Protein AF-A0A9X2KXU0-F1 (afdb_monomer)

Organism: NCBI:txid2920386

Structure (mmCIF, N/CA/C/O backbone):
data_AF-A0A9X2KXU0-F1
#
_entry.id   AF-A0A9X2KXU0-F1
#
loop_
_atom_site.group_PDB
_atom_site.id
_atom_site.type_symbol
_atom_site.label_atom_id
_atom_site.label_alt_id
_atom_site.label_comp_id
_atom_site.label_asym_id
_atom_site.label_entity_id
_atom_site.label_seq_id
_atom_site.pdbx_PDB_ins_code
_atom_site.Cartn_x
_atom_site.Cartn_y
_atom_site.Cartn_z
_atom_site.occupancy
_atom_site.B_iso_or_equiv
_atom_site.auth_seq_id
_atom_site.auth_comp_id
_atom_site.auth_asym_id
_atom_site.auth_atom_id
_atom_site.pdbx_PDB_model_num
ATOM 1 N N . MET A 1 1 ? 4.915 -1.148 -22.420 1.00 83.56 1 MET A N 1
ATOM 2 C CA . MET A 1 1 ? 5.857 -1.300 -21.283 1.00 83.56 1 MET A CA 1
ATOM 3 C C . MET A 1 1 ? 5.654 -2.607 -20.521 1.00 83.56 1 MET A C 1
ATOM 5 O O . MET A 1 1 ? 6.622 -3.339 -20.368 1.00 83.56 1 MET A O 1
ATOM 9 N N . ALA A 1 2 ? 4.432 -2.937 -20.082 1.00 89.75 2 ALA A N 1
ATOM 10 C CA . ALA A 1 2 ? 4.163 -4.164 -19.322 1.00 89.75 2 ALA A CA 1
ATOM 11 C C . ALA A 1 2 ? 4.671 -5.452 -19.998 1.00 89.75 2 ALA A C 1
ATOM 13 O O . ALA A 1 2 ? 5.264 -6.289 -19.330 1.00 89.75 2 ALA A O 1
ATOM 14 N N . GLU A 1 3 ? 4.508 -5.583 -21.317 1.00 90.56 3 GLU A N 1
ATOM 15 C CA . GLU A 1 3 ? 4.997 -6.740 -22.088 1.00 90.56 3 GLU A CA 1
ATOM 16 C 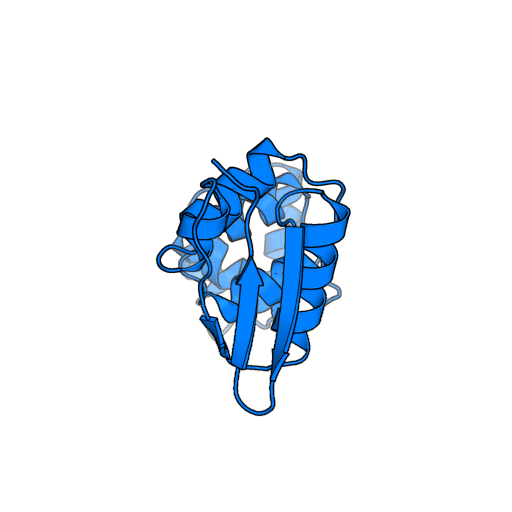C . GLU A 1 3 ? 6.524 -6.895 -22.020 1.00 90.56 3 GLU A C 1
ATOM 18 O O . GLU A 1 3 ? 7.034 -7.996 -21.829 1.00 90.56 3 GLU A O 1
ATOM 23 N N . ILE A 1 4 ? 7.259 -5.782 -22.091 1.00 89.62 4 ILE A N 1
ATOM 24 C CA . ILE A 1 4 ? 8.725 -5.764 -21.995 1.00 89.62 4 ILE A CA 1
ATOM 25 C C . ILE A 1 4 ? 9.161 -6.149 -20.575 1.00 89.62 4 ILE A C 1
ATOM 27 O O . ILE A 1 4 ? 10.040 -6.988 -20.396 1.00 89.62 4 ILE A O 1
ATOM 31 N N . LEU A 1 5 ? 8.516 -5.586 -19.549 1.00 90.88 5 LEU A N 1
ATOM 32 C CA . LEU A 1 5 ? 8.832 -5.887 -18.147 1.00 90.88 5 LEU A CA 1
ATOM 33 C C . LEU A 1 5 ? 8.450 -7.322 -17.749 1.00 90.88 5 LEU A C 1
ATOM 35 O O . LEU A 1 5 ? 9.113 -7.934 -16.910 1.00 90.88 5 LEU A O 1
ATOM 39 N N . GLY A 1 6 ? 7.416 -7.882 -18.378 1.00 88.06 6 GLY A N 1
ATOM 40 C CA . GLY A 1 6 ? 7.001 -9.273 -18.211 1.00 88.06 6 GLY A CA 1
ATOM 41 C C . GLY A 1 6 ? 7.894 -10.288 -18.932 1.00 88.06 6 GLY A C 1
ATOM 42 O O . GLY A 1 6 ? 7.799 -11.477 -18.644 1.00 88.06 6 GLY A O 1
ATOM 43 N N . ASN A 1 7 ? 8.778 -9.850 -19.835 1.00 90.88 7 ASN A N 1
ATOM 44 C CA . ASN A 1 7 ? 9.611 -10.747 -20.631 1.00 90.88 7 ASN A CA 1
ATOM 45 C C . ASN A 1 7 ? 10.678 -11.443 -19.763 1.00 90.88 7 ASN A C 1
ATOM 47 O O . ASN A 1 7 ? 11.487 -10.782 -19.108 1.00 90.8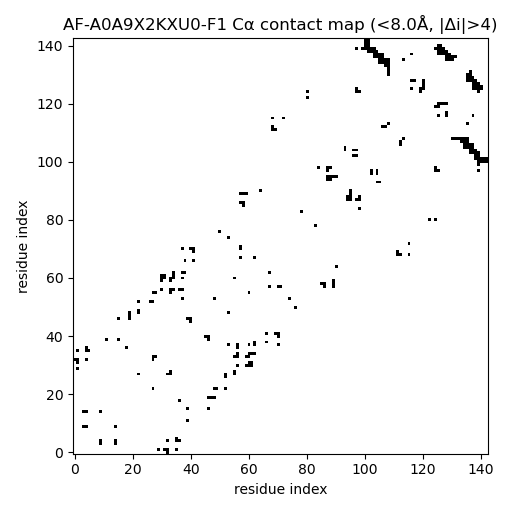8 7 ASN A O 1
ATOM 51 N N . SER A 1 8 ? 10.696 -12.777 -19.758 1.00 88.75 8 SER A N 1
ATOM 52 C CA . SER A 1 8 ? 11.641 -13.587 -18.975 1.00 88.75 8 SER A CA 1
ATOM 53 C C . SER A 1 8 ? 13.059 -13.618 -19.549 1.00 88.75 8 SER A C 1
ATOM 55 O O . SER A 1 8 ? 13.990 -13.960 -18.830 1.00 88.75 8 SER A O 1
ATOM 57 N N . MET A 1 9 ? 13.238 -13.249 -20.820 1.00 92.69 9 MET A N 1
ATOM 58 C CA . MET A 1 9 ? 14.551 -13.175 -21.476 1.00 92.69 9 MET A CA 1
ATOM 59 C C . MET A 1 9 ? 15.336 -11.922 -21.070 1.00 92.69 9 MET A C 1
ATOM 61 O O . MET A 1 9 ? 16.543 -11.844 -21.288 1.00 92.69 9 MET A O 1
ATOM 65 N N . LEU A 1 10 ? 14.666 -10.928 -20.477 1.00 91.19 10 LEU A N 1
ATOM 66 C CA . LEU A 1 10 ? 15.310 -9.732 -19.948 1.00 91.19 10 LEU A CA 1
ATOM 67 C C . LEU A 1 10 ? 15.628 -9.911 -18.465 1.00 91.19 10 LEU A C 1
ATOM 69 O O . LEU A 1 10 ? 14.747 -10.215 -17.658 1.00 91.19 10 LEU A O 1
ATOM 73 N N . THR A 1 11 ? 16.884 -9.657 -18.103 1.00 93.00 11 THR A N 1
ATOM 74 C CA . THR A 1 11 ? 17.321 -9.618 -16.705 1.00 93.00 11 THR A CA 1
ATOM 75 C C . THR A 1 11 ? 16.683 -8.441 -15.969 1.00 93.00 11 THR A C 1
ATOM 77 O O . THR A 1 11 ? 16.326 -7.424 -16.572 1.00 93.00 11 THR A O 1
ATOM 80 N N . ASP A 1 12 ? 16.589 -8.547 -14.643 1.00 92.31 12 ASP A N 1
ATOM 81 C CA . ASP A 1 12 ? 16.062 -7.463 -13.808 1.00 92.31 12 ASP A CA 1
ATOM 82 C C . ASP A 1 12 ? 16.871 -6.168 -13.987 1.00 92.31 12 ASP A C 1
ATOM 84 O O . ASP A 1 12 ? 16.283 -5.099 -14.103 1.00 92.31 12 ASP A O 1
ATOM 88 N N . SER A 1 13 ? 18.199 -6.258 -14.135 1.00 92.75 13 SER A N 1
ATOM 89 C CA . SER A 1 13 ? 19.056 -5.090 -14.393 1.00 92.75 13 SER A CA 1
ATOM 90 C C . SER A 1 13 ? 18.702 -4.370 -15.703 1.00 92.75 13 SER A C 1
ATOM 92 O O . SER A 1 13 ? 18.651 -3.140 -15.738 1.00 92.75 13 SER A O 1
ATOM 94 N N . HIS A 1 14 ? 18.401 -5.106 -16.782 1.00 93.12 14 HIS A N 1
ATOM 95 C CA . HIS A 1 14 ? 17.947 -4.493 -18.036 1.00 93.12 14 HIS A CA 1
ATOM 96 C C . HIS A 1 14 ? 16.588 -3.811 -17.879 1.00 93.12 14 HIS A C 1
ATOM 98 O O . HIS A 1 14 ? 16.379 -2.717 -18.403 1.00 93.12 14 HIS A O 1
ATOM 104 N N . LYS A 1 15 ? 15.674 -4.439 -17.136 1.00 94.44 15 LYS A N 1
ATOM 105 C CA . LYS A 1 15 ? 14.349 -3.880 -16.862 1.00 94.44 15 LYS A CA 1
ATOM 106 C C . LYS A 1 15 ? 14.437 -2.611 -16.018 1.00 94.44 15 LYS A C 1
ATOM 108 O O . LYS A 1 15 ? 13.768 -1.646 -16.359 1.00 94.44 15 LYS A O 1
ATOM 113 N N . ILE A 1 16 ? 15.296 -2.579 -14.995 1.00 94.25 16 ILE A N 1
ATOM 114 C CA . ILE A 1 16 ? 15.546 -1.391 -14.160 1.00 94.25 16 ILE A CA 1
ATOM 115 C C . ILE A 1 16 ? 15.992 -0.218 -15.032 1.00 94.25 16 ILE A C 1
ATOM 117 O O . ILE A 1 16 ? 15.331 0.814 -15.040 1.00 94.25 16 ILE A O 1
ATOM 121 N N . LYS A 1 17 ? 17.029 -0.407 -15.860 1.00 92.56 17 LYS A N 1
ATOM 122 C CA . LYS A 1 17 ? 17.523 0.647 -16.764 1.00 92.56 17 LYS A CA 1
ATOM 123 C C . LYS A 1 17 ? 16.441 1.167 -17.711 1.00 92.56 17 LYS A C 1
ATOM 125 O O . LYS A 1 17 ? 16.405 2.353 -18.023 1.00 92.56 17 LYS A O 1
ATOM 130 N N . LEU A 1 18 ? 15.577 0.277 -18.201 1.00 92.94 18 LEU A N 1
ATOM 131 C CA . LEU A 1 18 ? 14.470 0.652 -19.078 1.00 92.94 18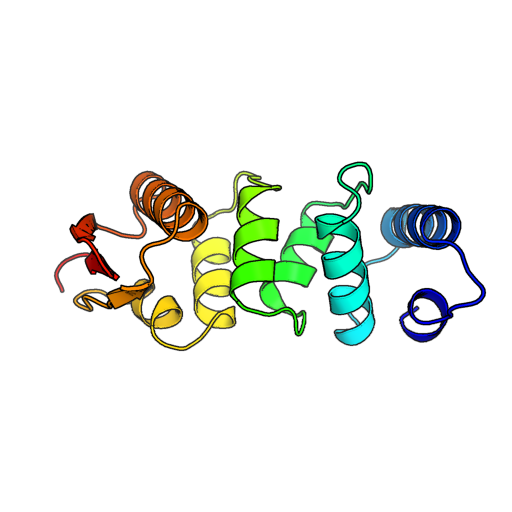 LEU A CA 1
ATOM 132 C C . LEU A 1 18 ? 13.394 1.447 -18.331 1.00 92.94 18 LEU A C 1
ATOM 134 O O . LEU A 1 18 ? 12.858 2.394 -18.899 1.00 92.94 18 LEU A O 1
ATOM 138 N N . ILE A 1 19 ? 13.092 1.079 -17.084 1.00 94.00 19 ILE A N 1
ATOM 139 C CA . ILE A 1 19 ? 12.166 1.821 -16.224 1.00 94.00 19 ILE A CA 1
ATOM 140 C C . ILE A 1 19 ? 12.712 3.224 -15.987 1.00 94.00 19 ILE A C 1
ATOM 142 O O . ILE A 1 19 ? 12.049 4.173 -16.388 1.00 94.00 19 ILE A O 1
ATOM 146 N N . GLU A 1 20 ? 13.927 3.340 -15.444 1.00 92.88 20 GLU A N 1
ATOM 147 C CA . GLU A 1 20 ? 14.566 4.620 -15.100 1.00 92.88 20 GLU A CA 1
ATOM 148 C C . GLU A 1 20 ? 14.665 5.553 -16.314 1.00 92.88 20 GLU A C 1
ATOM 150 O O . GLU A 1 20 ? 14.346 6.736 -16.231 1.00 92.88 20 GLU A O 1
ATOM 155 N N . LYS A 1 21 ? 15.041 5.014 -17.482 1.00 92.00 21 LYS A N 1
ATOM 156 C CA . LYS A 1 21 ? 15.103 5.800 -18.720 1.00 92.00 21 LYS A CA 1
ATOM 157 C C . LYS A 1 21 ? 13.724 6.257 -19.194 1.00 92.00 21 LYS A C 1
ATOM 159 O O . LYS A 1 21 ? 13.596 7.362 -19.702 1.00 92.00 21 LYS A O 1
ATOM 164 N N . PHE A 1 22 ? 12.708 5.401 -19.099 1.00 91.94 22 PHE A N 1
ATOM 165 C CA . PHE A 1 22 ? 11.367 5.753 -19.558 1.00 91.94 22 PHE A CA 1
ATOM 166 C C . PHE A 1 22 ? 10.721 6.786 -18.637 1.00 91.94 22 PHE A C 1
ATOM 168 O O . PHE A 1 22 ? 10.128 7.743 -19.132 1.00 91.94 22 PHE A O 1
ATOM 175 N N . GLU A 1 23 ? 10.841 6.606 -17.319 1.00 91.50 23 GLU A N 1
ATOM 176 C CA . GLU A 1 23 ? 10.193 7.494 -16.357 1.00 91.50 23 GLU A CA 1
ATOM 177 C C . GLU A 1 23 ? 10.798 8.891 -16.277 1.00 91.50 23 GLU A C 1
ATOM 179 O O . GLU A 1 23 ? 10.093 9.815 -15.879 1.00 91.50 23 GLU A O 1
ATOM 184 N N . ALA A 1 24 ? 12.063 9.053 -16.674 1.00 86.75 24 ALA A N 1
ATOM 185 C CA . ALA A 1 24 ? 12.707 10.360 -16.736 1.00 86.75 24 ALA A CA 1
ATOM 186 C C . ALA A 1 24 ? 11.913 11.349 -17.608 1.00 86.75 24 ALA A C 1
ATOM 188 O O . ALA A 1 24 ? 11.828 12.528 -17.273 1.00 86.75 24 ALA A O 1
ATOM 189 N N . ASP A 1 25 ? 11.279 10.844 -18.672 1.00 87.56 25 ASP A N 1
ATOM 190 C CA . ASP A 1 25 ? 10.578 11.661 -19.664 1.00 87.56 25 ASP A CA 1
ATOM 191 C C . ASP A 1 25 ? 9.068 11.367 -19.749 1.00 87.56 25 ASP A C 1
ATOM 193 O O . ASP A 1 25 ? 8.336 12.088 -20.427 1.00 87.56 25 ASP A O 1
ATOM 197 N N . ASN A 1 26 ? 8.572 10.296 -19.111 1.00 88.25 26 ASN A N 1
ATOM 198 C CA . ASN A 1 26 ? 7.199 9.821 -19.307 1.00 88.25 26 ASN A CA 1
ATOM 199 C C . ASN A 1 26 ? 6.527 9.363 -18.008 1.00 88.25 26 ASN A C 1
ATOM 201 O O . ASN A 1 26 ? 7.073 8.583 -17.230 1.00 88.25 26 ASN A O 1
ATOM 205 N N . ALA A 1 27 ? 5.261 9.747 -17.836 1.00 87.50 27 ALA A N 1
ATOM 206 C CA . ALA A 1 27 ? 4.417 9.195 -16.784 1.00 87.50 27 ALA A CA 1
ATOM 207 C C . ALA A 1 27 ? 3.989 7.756 -17.116 1.00 87.50 27 ALA A C 1
ATOM 209 O O . ALA A 1 27 ? 3.607 7.443 -18.247 1.00 87.50 27 ALA A O 1
ATOM 210 N N . ILE A 1 28 ? 3.980 6.884 -16.106 1.00 89.88 28 ILE A N 1
ATOM 211 C CA . ILE A 1 28 ? 3.541 5.494 -16.255 1.00 89.88 28 ILE A CA 1
ATOM 212 C C . ILE A 1 28 ? 2.108 5.377 -15.733 1.00 89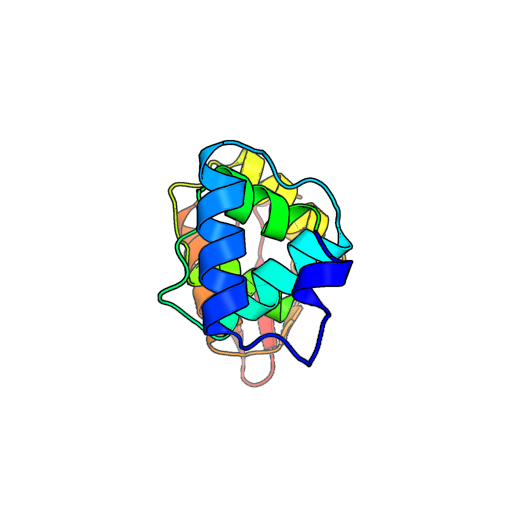.88 28 ILE A C 1
ATOM 214 O O . ILE A 1 28 ? 1.844 5.545 -14.547 1.00 89.88 28 ILE A O 1
ATOM 218 N N . SER A 1 29 ? 1.158 5.093 -16.623 1.00 89.75 29 SER A N 1
ATOM 219 C CA . SER A 1 29 ? -0.271 5.026 -16.280 1.00 89.75 29 SER A CA 1
ATOM 220 C C . SER A 1 29 ? -0.869 3.621 -16.362 1.00 89.75 29 SER A C 1
ATOM 222 O O . SER A 1 29 ? -1.889 3.357 -15.725 1.00 89.75 29 SER A O 1
ATOM 224 N N . ASP A 1 30 ? -0.242 2.709 -17.110 1.00 94.56 30 ASP A N 1
ATOM 225 C CA . ASP A 1 30 ? -0.728 1.339 -17.277 1.00 94.56 30 ASP A CA 1
ATOM 226 C C . ASP A 1 30 ? -0.639 0.549 -15.960 1.00 94.56 30 ASP A C 1
ATOM 228 O O . ASP A 1 30 ? 0.439 0.368 -15.391 1.00 94.56 30 ASP A O 1
ATOM 232 N N . GLN A 1 31 ? -1.775 0.033 -15.485 1.00 95.62 31 GLN A N 1
ATOM 233 C CA . GLN A 1 31 ? -1.867 -0.666 -14.200 1.00 95.62 31 GLN A CA 1
ATOM 234 C C . GLN A 1 31 ? -0.966 -1.907 -14.135 1.00 95.62 31 GLN A C 1
ATOM 236 O O . GLN A 1 31 ? -0.377 -2.187 -13.084 1.00 95.62 31 GLN A O 1
ATOM 241 N N . LYS A 1 32 ? -0.846 -2.667 -15.234 1.00 96.19 32 LYS A N 1
ATOM 242 C CA . LYS A 1 32 ? 0.007 -3.865 -15.271 1.00 96.19 32 LYS A CA 1
ATOM 243 C C . LYS A 1 32 ? 1.478 -3.475 -15.162 1.00 96.19 32 LYS A C 1
ATOM 245 O O . LYS A 1 32 ? 2.187 -4.055 -14.342 1.00 96.19 32 LYS A O 1
ATOM 250 N N . ALA A 1 33 ? 1.917 -2.467 -15.915 1.00 95.62 33 ALA A N 1
ATOM 251 C CA . ALA A 1 33 ? 3.264 -1.916 -15.826 1.00 95.62 33 ALA A CA 1
ATOM 252 C C . ALA A 1 33 ? 3.558 -1.405 -14.411 1.00 95.62 33 ALA A C 1
ATOM 254 O O . ALA A 1 33 ? 4.539 -1.836 -13.818 1.00 95.62 33 ALA A O 1
ATOM 255 N N . LEU A 1 34 ? 2.670 -0.596 -13.825 1.00 96.88 34 LEU A N 1
ATOM 256 C CA . LEU A 1 34 ? 2.810 -0.103 -12.449 1.00 96.88 34 LEU A CA 1
ATOM 257 C C . LEU A 1 34 ? 2.939 -1.241 -11.428 1.00 96.88 34 LEU A C 1
ATOM 259 O O . LEU A 1 34 ? 3.742 -1.162 -10.504 1.00 96.88 34 LEU A O 1
ATOM 263 N N . SER A 1 35 ? 2.182 -2.326 -11.604 1.00 97.31 35 SER A N 1
ATOM 264 C CA . SER A 1 35 ? 2.259 -3.495 -10.719 1.00 97.31 35 SER A CA 1
ATOM 265 C C . SER A 1 35 ? 3.588 -4.241 -10.856 1.00 97.31 35 SER A C 1
ATOM 267 O O . SER A 1 35 ? 4.144 -4.694 -9.859 1.00 97.31 35 SER A O 1
ATOM 269 N N . LEU A 1 36 ? 4.115 -4.372 -12.078 1.00 96.19 36 LEU A N 1
ATOM 270 C CA . LEU A 1 36 ? 5.423 -4.987 -12.321 1.00 96.19 36 LEU A CA 1
ATOM 271 C C . LEU A 1 36 ? 6.556 -4.128 -11.755 1.00 96.19 36 LEU A C 1
ATOM 273 O O . LEU A 1 36 ? 7.432 -4.652 -11.073 1.00 96.19 36 LEU A O 1
ATOM 277 N N . ILE A 1 37 ? 6.498 -2.815 -11.978 1.00 96.19 37 ILE A N 1
ATOM 278 C CA . ILE A 1 37 ? 7.480 -1.855 -11.466 1.00 96.19 37 ILE A CA 1
ATOM 279 C C . ILE A 1 37 ? 7.466 -1.844 -9.940 1.00 96.19 37 ILE A C 1
ATOM 281 O O . ILE A 1 37 ? 8.519 -1.941 -9.326 1.00 96.19 37 ILE A O 1
ATOM 285 N N . GLY A 1 38 ? 6.288 -1.819 -9.315 1.00 96.31 38 GLY A N 1
ATOM 286 C CA . GLY A 1 38 ? 6.182 -1.868 -7.860 1.00 96.31 38 GLY A CA 1
ATOM 287 C C . GLY A 1 38 ? 6.765 -3.149 -7.252 1.00 96.31 38 GLY A C 1
ATOM 288 O O . GLY A 1 38 ? 7.477 -3.083 -6.255 1.00 96.31 38 GLY A O 1
ATOM 289 N N . LYS A 1 39 ? 6.560 -4.313 -7.888 1.00 96.06 39 LYS A N 1
ATOM 290 C CA . LYS A 1 39 ? 7.229 -5.564 -7.475 1.00 96.06 39 LYS A CA 1
ATOM 291 C C . LYS A 1 39 ? 8.743 -5.492 -7.634 1.00 96.06 39 LYS A C 1
ATOM 293 O O . LYS A 1 39 ? 9.468 -6.022 -6.796 1.00 96.06 39 LYS A O 1
ATOM 298 N N . MET A 1 40 ? 9.220 -4.853 -8.699 1.00 95.12 40 MET A N 1
ATOM 299 C CA . MET A 1 40 ? 10.649 -4.630 -8.889 1.00 95.12 40 MET A CA 1
ATOM 300 C C . MET A 1 40 ? 11.220 -3.699 -7.819 1.00 95.12 40 MET A C 1
ATOM 302 O O . MET A 1 40 ? 12.249 -4.041 -7.256 1.00 95.12 40 MET A O 1
ATOM 306 N N . ALA A 1 41 ? 10.534 -2.608 -7.474 1.00 94.94 41 ALA A N 1
ATOM 307 C CA . ALA A 1 41 ? 10.958 -1.670 -6.432 1.00 94.94 41 ALA A CA 1
ATOM 308 C C . ALA A 1 41 ? 11.022 -2.315 -5.037 1.00 94.94 41 ALA A C 1
ATOM 310 O O . ALA A 1 41 ? 11.900 -1.999 -4.242 1.00 94.94 41 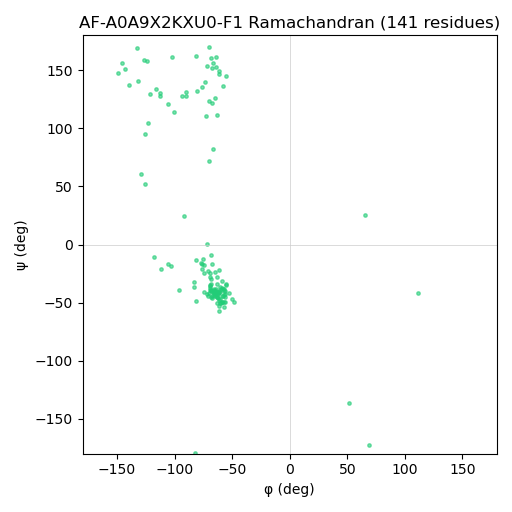ALA A O 1
ATOM 311 N N . LEU A 1 42 ? 10.124 -3.262 -4.743 1.00 95.31 42 LEU A N 1
ATOM 312 C CA . LEU A 1 42 ? 10.181 -4.046 -3.504 1.00 95.31 42 LEU A CA 1
ATOM 313 C C . LEU A 1 42 ? 11.383 -5.001 -3.465 1.00 95.31 42 LEU A C 1
ATOM 315 O O . LEU A 1 42 ? 11.947 -5.244 -2.401 1.00 95.31 42 LEU A O 1
ATOM 319 N N . LYS A 1 43 ? 11.773 -5.550 -4.621 1.00 94.75 43 LYS A N 1
ATOM 320 C CA . LYS A 1 43 ? 12.882 -6.506 -4.740 1.00 94.75 43 LYS A CA 1
ATOM 321 C C . LYS A 1 43 ? 14.253 -5.824 -4.821 1.00 94.75 43 LYS A C 1
ATOM 323 O O . LYS A 1 43 ? 15.218 -6.354 -4.278 1.00 94.75 43 LYS A O 1
ATOM 328 N N . HIS A 1 44 ? 14.328 -4.681 -5.494 1.00 93.69 44 HIS A N 1
ATOM 329 C CA . HIS A 1 44 ? 15.556 -3.981 -5.874 1.00 93.69 44 HIS A CA 1
ATOM 330 C C . HIS A 1 44 ? 15.492 -2.544 -5.361 1.00 93.69 44 HIS A C 1
ATOM 332 O O . HIS A 1 44 ? 14.903 -1.673 -6.000 1.00 93.69 44 HIS A O 1
ATOM 338 N N . LYS A 1 45 ? 16.073 -2.304 -4.180 1.00 84.75 45 LYS A N 1
ATOM 339 C CA . LYS A 1 45 ? 16.022 -1.001 -3.488 1.00 84.75 45 LYS A CA 1
ATOM 340 C C . LYS A 1 45 ? 16.802 0.099 -4.213 1.00 84.75 45 LYS A C 1
ATOM 342 O O . LYS A 1 45 ? 16.632 1.273 -3.908 1.00 84.75 45 LYS A O 1
ATOM 347 N N . GLU A 1 46 ? 17.681 -0.283 -5.130 1.00 83.75 46 GLU A N 1
ATOM 348 C CA . GLU A 1 46 ? 18.446 0.615 -5.985 1.00 83.75 46 GLU A CA 1
ATOM 349 C C . GLU A 1 46 ? 17.628 1.207 -7.135 1.00 83.75 46 GLU A C 1
ATOM 351 O O . GLU A 1 46 ? 18.071 2.200 -7.710 1.00 83.75 46 GLU A O 1
ATOM 356 N N . LEU A 1 47 ? 16.464 0.622 -7.464 1.00 90.75 47 LEU A N 1
ATOM 357 C CA . LEU A 1 47 ? 15.571 1.159 -8.487 1.00 90.75 47 LEU A CA 1
ATOM 358 C C . LEU A 1 47 ? 15.074 2.529 -8.031 1.00 90.75 47 LEU A C 1
ATOM 360 O O . LEU A 1 47 ? 14.291 2.637 -7.084 1.00 90.75 47 LEU A O 1
ATOM 364 N N . LYS A 1 48 ? 15.519 3.570 -8.728 1.00 85.62 48 LYS A N 1
ATOM 365 C CA . LYS A 1 48 ? 15.040 4.926 -8.483 1.00 85.62 48 LYS A CA 1
ATOM 366 C C . LYS A 1 48 ? 13.704 5.095 -9.185 1.00 85.62 48 LYS A C 1
ATOM 368 O O . LYS A 1 48 ? 13.560 4.691 -10.333 1.00 85.62 48 LYS A O 1
ATOM 373 N N . LEU A 1 49 ? 12.737 5.639 -8.456 1.00 90.75 49 LEU A N 1
ATOM 374 C CA . LEU A 1 49 ? 11.430 6.016 -8.971 1.00 90.75 49 LEU A CA 1
ATOM 375 C C . LEU A 1 49 ? 11.124 7.429 -8.507 1.00 90.75 49 LEU A C 1
ATOM 377 O O . LEU A 1 49 ? 11.412 7.787 -7.365 1.00 90.75 49 LEU A O 1
ATOM 381 N N . SER A 1 50 ? 10.516 8.219 -9.382 1.00 91.25 50 SER A N 1
ATOM 382 C CA . SER A 1 50 ? 10.010 9.534 -8.991 1.00 91.25 50 SER A CA 1
ATOM 383 C C . SER A 1 50 ? 8.829 9.421 -8.018 1.00 91.25 50 SER A C 1
ATOM 385 O O . SER A 1 50 ? 8.036 8.475 -8.083 1.00 91.25 50 SER A O 1
ATOM 387 N N . ASP A 1 51 ? 8.648 10.428 -7.160 1.00 90.19 51 ASP A N 1
ATOM 388 C CA . ASP A 1 51 ? 7.534 10.495 -6.200 1.00 90.19 51 ASP A CA 1
ATOM 389 C C . ASP A 1 51 ? 6.162 10.366 -6.888 1.00 90.19 51 ASP A C 1
ATOM 391 O O . ASP A 1 51 ? 5.230 9.764 -6.347 1.00 90.19 51 ASP A O 1
ATOM 395 N N . SER A 1 52 ? 6.032 10.882 -8.115 1.00 90.81 52 SER A N 1
ATOM 396 C CA . SER A 1 52 ? 4.805 10.796 -8.915 1.00 90.81 52 SER A CA 1
ATOM 397 C C . SER A 1 52 ? 4.517 9.368 -9.398 1.00 90.81 52 SER A C 1
ATOM 399 O O . SER A 1 52 ? 3.358 8.927 -9.389 1.00 90.81 52 SER A O 1
ATOM 401 N N . ASN A 1 53 ? 5.552 8.606 -9.760 1.00 92.25 53 ASN A N 1
ATOM 402 C CA . ASN A 1 53 ? 5.418 7.198 -10.116 1.00 92.25 53 ASN A CA 1
ATOM 403 C C . ASN A 1 53 ? 5.194 6.321 -8.888 1.00 92.25 53 ASN A C 1
ATOM 405 O O . ASN A 1 53 ? 4.312 5.465 -8.938 1.00 92.25 53 ASN A O 1
ATOM 409 N N . ILE A 1 54 ? 5.881 6.567 -7.767 1.00 93.56 54 ILE A N 1
ATOM 410 C CA . ILE A 1 54 ? 5.585 5.897 -6.489 1.00 93.56 54 ILE A CA 1
ATOM 411 C C . ILE A 1 54 ? 4.118 6.118 -6.111 1.00 93.56 54 ILE A C 1
ATOM 413 O O . ILE A 1 54 ? 3.385 5.155 -5.878 1.00 93.56 54 ILE A O 1
ATOM 417 N N . SER A 1 55 ? 3.648 7.365 -6.161 1.00 94.00 55 SER A N 1
ATOM 418 C CA . SER A 1 55 ? 2.248 7.724 -5.913 1.00 94.00 55 SER A CA 1
ATOM 419 C C . SER A 1 55 ? 1.284 6.967 -6.833 1.00 94.00 55 SER A C 1
ATOM 421 O O . SER A 1 55 ? 0.283 6.400 -6.383 1.00 94.00 55 SER A O 1
ATOM 423 N N . SER A 1 56 ? 1.605 6.896 -8.127 1.00 94.81 56 SER A N 1
ATOM 424 C CA . SER A 1 56 ? 0.802 6.169 -9.114 1.00 94.81 56 SER A CA 1
ATOM 425 C C . SER A 1 56 ? 0.788 4.662 -8.858 1.00 94.81 56 SER A C 1
ATOM 427 O O . SER A 1 56 ? -0.270 4.043 -8.970 1.00 94.81 56 SER A O 1
ATOM 429 N N . ILE A 1 57 ? 1.914 4.063 -8.460 1.00 95.88 57 ILE A N 1
ATOM 430 C CA . ILE A 1 57 ? 1.985 2.646 -8.087 1.00 95.88 57 ILE A CA 1
ATOM 431 C C . ILE A 1 57 ? 1.106 2.393 -6.862 1.00 95.88 57 ILE A C 1
ATOM 433 O O . ILE A 1 57 ? 0.259 1.499 -6.896 1.00 95.88 57 ILE A O 1
ATOM 437 N N . LEU A 1 58 ? 1.257 3.186 -5.803 1.00 96.31 58 LEU A N 1
ATOM 438 C CA . LEU A 1 58 ? 0.512 3.015 -4.557 1.00 96.31 58 LEU A CA 1
ATOM 439 C C . LEU A 1 58 ? -1.006 3.083 -4.787 1.00 96.31 58 LEU A C 1
ATOM 441 O O . LEU A 1 58 ? -1.743 2.212 -4.317 1.00 96.31 58 LEU A O 1
ATOM 445 N N . ILE A 1 59 ? -1.471 4.045 -5.589 1.00 96.25 59 ILE A N 1
ATOM 446 C CA . ILE A 1 59 ? -2.903 4.255 -5.832 1.00 96.25 59 ILE A CA 1
ATOM 447 C C . ILE A 1 59 ? -3.457 3.291 -6.892 1.00 96.25 59 ILE A C 1
ATOM 449 O O . ILE A 1 59 ? -4.499 2.673 -6.675 1.00 96.25 59 ILE A O 1
ATOM 453 N N . LYS A 1 60 ? -2.789 3.146 -8.044 1.00 97.00 60 LYS A N 1
ATOM 454 C CA . LYS A 1 60 ? -3.395 2.560 -9.256 1.00 97.00 60 LYS A CA 1
ATOM 455 C C . LYS A 1 60 ? -2.973 1.120 -9.541 1.00 97.00 60 LYS A C 1
ATOM 457 O O . LYS A 1 60 ? -3.665 0.439 -10.296 1.00 97.00 60 LYS A O 1
ATOM 462 N N . SER A 1 61 ? -1.871 0.630 -8.966 1.00 97.12 61 SER A N 1
ATOM 463 C CA . SER A 1 61 ? -1.414 -0.746 -9.211 1.00 97.12 61 SER A CA 1
ATOM 464 C C . SER A 1 61 ? -2.348 -1.799 -8.600 1.00 97.12 61 SER A C 1
ATOM 466 O O . SER A 1 61 ? -3.095 -1.532 -7.653 1.00 97.12 61 SER A O 1
ATOM 468 N N . ALA A 1 62 ? -2.240 -3.025 -9.114 1.00 96.50 62 ALA A N 1
ATOM 469 C CA . ALA A 1 62 ? -2.880 -4.229 -8.591 1.00 96.50 62 ALA A CA 1
ATOM 470 C C . ALA A 1 62 ? -1.975 -4.990 -7.595 1.00 96.50 62 ALA A C 1
ATOM 472 O O . ALA A 1 62 ? -2.106 -6.204 -7.431 1.00 96.50 62 ALA A O 1
ATOM 473 N N . LEU A 1 63 ? -1.024 -4.298 -6.955 1.00 97.62 63 LEU A N 1
ATOM 474 C CA . LEU A 1 63 ? -0.238 -4.860 -5.855 1.00 97.62 63 LEU A CA 1
ATOM 475 C C . LEU A 1 63 ? -1.139 -5.250 -4.680 1.00 97.62 63 LEU A C 1
ATOM 477 O O . LEU A 1 63 ? -2.153 -4.597 -4.411 1.00 97.62 63 LEU A O 1
ATOM 481 N N . LYS A 1 64 ? -0.732 -6.281 -3.938 1.00 97.06 64 LYS A N 1
ATOM 482 C CA . LYS A 1 64 ? -1.397 -6.670 -2.692 1.00 97.06 64 LYS A CA 1
ATOM 483 C C . LYS A 1 64 ? -1.261 -5.556 -1.656 1.00 97.06 64 LYS A C 1
ATOM 485 O O . LYS A 1 64 ? -0.271 -4.833 -1.627 1.00 97.06 64 LYS A O 1
ATOM 490 N N . THR A 1 65 ? -2.214 -5.476 -0.733 1.00 97.25 65 THR A N 1
ATOM 491 C CA . THR A 1 65 ? -2.229 -4.476 0.348 1.00 97.25 65 THR A CA 1
ATOM 492 C C . THR A 1 65 ? -0.904 -4.402 1.111 1.00 97.25 65 THR A C 1
ATOM 494 O O . THR A 1 65 ? -0.371 -3.313 1.286 1.00 97.25 65 THR A O 1
ATOM 497 N N . ASN A 1 66 ? -0.329 -5.544 1.505 1.00 9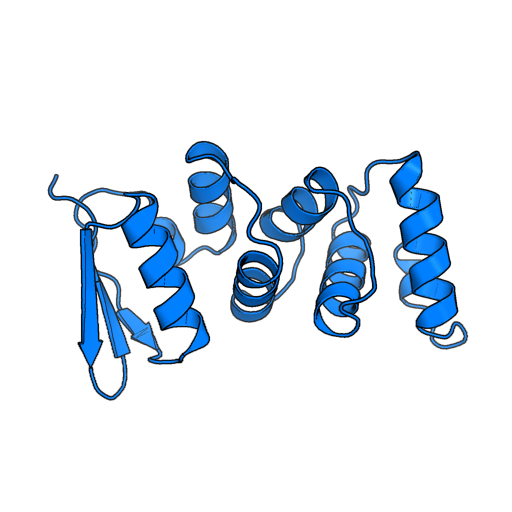6.69 66 ASN A N 1
ATOM 498 C CA . ASN A 1 66 ? 0.951 -5.557 2.222 1.00 96.69 66 ASN A CA 1
ATOM 499 C C . ASN A 1 66 ? 2.113 -5.054 1.357 1.00 96.69 66 ASN A C 1
ATOM 501 O O . ASN A 1 66 ? 2.944 -4.317 1.865 1.00 96.69 66 ASN A O 1
ATOM 505 N N . GLU A 1 67 ? 2.138 -5.395 0.064 1.00 97.44 67 GLU A N 1
ATOM 506 C CA . GLU A 1 67 ? 3.150 -4.903 -0.883 1.00 97.44 67 GLU A CA 1
ATOM 507 C C . GLU A 1 67 ? 3.044 -3.378 -1.040 1.00 97.44 67 GLU A C 1
ATOM 509 O O . GLU A 1 67 ? 4.051 -2.679 -1.047 1.00 97.44 67 GLU A O 1
ATOM 514 N N . LYS A 1 68 ? 1.818 -2.841 -1.107 1.00 97.56 68 LYS A N 1
ATOM 515 C CA . LYS A 1 68 ? 1.581 -1.392 -1.156 1.00 97.56 68 LYS A CA 1
ATOM 516 C C . LYS A 1 68 ? 2.027 -0.689 0.125 1.00 97.56 68 LYS A C 1
ATOM 518 O O . LYS A 1 68 ? 2.658 0.356 0.045 1.00 97.56 68 LYS A O 1
ATOM 523 N N . ILE A 1 69 ? 1.705 -1.244 1.293 1.00 97.62 69 ILE A N 1
ATOM 524 C CA . ILE A 1 69 ? 2.114 -0.676 2.586 1.00 97.62 69 ILE A CA 1
ATOM 525 C C . ILE A 1 69 ? 3.635 -0.742 2.741 1.00 97.62 69 ILE A C 1
ATOM 527 O O . ILE A 1 69 ? 4.242 0.225 3.179 1.00 97.62 69 ILE A O 1
ATOM 531 N N . GLU A 1 70 ? 4.267 -1.844 2.348 1.00 96.75 70 GLU A N 1
ATOM 532 C CA . GLU A 1 70 ? 5.724 -1.968 2.363 1.00 96.75 70 GLU A CA 1
ATOM 533 C C . GLU A 1 70 ? 6.382 -0.946 1.433 1.00 96.75 70 GLU A C 1
ATOM 535 O O . GLU A 1 70 ? 7.297 -0.240 1.851 1.00 96.75 70 GLU A O 1
ATOM 540 N N . LEU A 1 71 ? 5.871 -0.790 0.208 1.00 95.56 71 LEU A N 1
ATOM 541 C CA . LEU A 1 71 ? 6.378 0.211 -0.727 1.00 95.56 71 LEU A CA 1
ATOM 542 C C . LEU A 1 71 ? 6.198 1.634 -0.181 1.00 95.56 71 LEU A C 1
ATOM 544 O O . LEU A 1 71 ? 7.119 2.438 -0.289 1.00 95.56 71 LEU A O 1
ATOM 548 N N . PHE A 1 72 ? 5.050 1.923 0.436 1.00 95.38 72 PHE A N 1
ATOM 549 C CA . PHE A 1 72 ? 4.776 3.196 1.101 1.00 95.38 72 PHE A CA 1
ATOM 550 C C . PHE A 1 72 ? 5.800 3.473 2.209 1.00 95.38 72 PHE A C 1
ATOM 552 O O . PHE A 1 72 ? 6.415 4.533 2.233 1.00 95.38 72 PHE A O 1
ATOM 559 N N . MET A 1 73 ? 6.039 2.500 3.093 1.00 94.75 73 MET A N 1
ATOM 560 C CA . MET A 1 73 ? 6.975 2.646 4.214 1.00 94.75 73 MET A CA 1
ATOM 561 C C . MET A 1 73 ? 8.443 2.717 3.772 1.00 94.75 73 MET A C 1
ATOM 563 O O . MET A 1 73 ? 9.253 3.335 4.457 1.00 94.75 73 MET A O 1
ATOM 567 N N . ASN A 1 74 ? 8.798 2.111 2.636 1.00 92.19 74 ASN A N 1
ATOM 568 C CA . ASN A 1 74 ? 10.141 2.210 2.057 1.00 92.19 74 ASN A CA 1
ATOM 569 C C . ASN A 1 74 ? 10.390 3.554 1.355 1.00 92.19 74 ASN A C 1
ATOM 571 O O . ASN A 1 74 ? 11.543 3.933 1.172 1.00 92.19 74 ASN A O 1
ATOM 575 N N . ASN A 1 75 ? 9.327 4.261 0.965 1.00 88.88 75 ASN A N 1
ATOM 576 C CA . ASN A 1 75 ? 9.383 5.515 0.219 1.00 88.88 75 ASN A CA 1
ATOM 577 C C . ASN A 1 75 ? 8.595 6.593 0.963 1.00 88.88 75 ASN A C 1
ATOM 579 O O . ASN A 1 75 ? 7.696 7.205 0.392 1.00 88.88 75 ASN A O 1
ATOM 583 N N . LEU A 1 76 ? 8.898 6.789 2.253 1.00 81.12 76 LEU A N 1
ATOM 584 C CA . LEU A 1 76 ? 8.308 7.859 3.058 1.00 81.12 76 LEU A CA 1
ATOM 585 C C . LEU A 1 76 ? 8.775 9.220 2.529 1.00 81.12 76 LEU A C 1
ATOM 587 O O . LEU A 1 76 ? 9.713 9.830 3.035 1.00 81.12 76 LEU A O 1
ATOM 591 N N . THR A 1 77 ? 8.109 9.683 1.482 1.00 73.12 77 THR A N 1
ATOM 592 C CA . THR A 1 77 ? 8.114 11.071 1.046 1.00 73.12 77 THR A CA 1
ATOM 593 C C . THR A 1 77 ? 7.118 11.843 1.919 1.00 73.12 77 THR A C 1
ATOM 595 O O . THR A 1 77 ? 6.264 11.226 2.566 1.00 73.12 77 THR A O 1
ATOM 598 N N . PRO A 1 78 ? 7.188 13.182 1.979 1.00 70.94 78 PRO A N 1
ATOM 599 C CA . PRO A 1 78 ? 6.194 13.996 2.678 1.00 70.94 78 PRO A CA 1
ATOM 600 C C . PRO A 1 78 ? 4.855 13.971 1.923 1.00 70.94 78 PRO A C 1
ATOM 602 O O . PRO A 1 78 ? 4.461 14.936 1.274 1.00 70.94 78 PRO A O 1
ATOM 605 N N . PHE A 1 79 ? 4.167 12.831 1.974 1.00 81.69 79 PHE A N 1
ATOM 606 C CA . PHE A 1 79 ? 2.826 12.673 1.443 1.00 81.69 79 PHE A CA 1
ATOM 607 C C . PHE A 1 79 ? 1.867 13.548 2.239 1.00 81.69 79 PHE A C 1
ATOM 609 O O . PHE A 1 79 ? 1.778 13.440 3.462 1.00 81.69 79 PHE A O 1
ATOM 616 N N . ASP A 1 80 ? 1.121 14.397 1.543 1.00 88.88 80 ASP A N 1
ATOM 617 C CA . ASP A 1 80 ? 0.092 15.192 2.190 1.00 88.88 80 ASP A CA 1
ATOM 618 C C . ASP A 1 80 ? -1.100 14.327 2.650 1.00 88.88 80 ASP A C 1
ATOM 620 O O . ASP A 1 80 ? -1.267 13.141 2.326 1.00 88.88 80 ASP A O 1
ATOM 624 N N . LYS A 1 81 ? -1.981 14.949 3.434 1.00 89.75 81 LYS A N 1
ATOM 625 C CA . LYS A 1 81 ? -3.174 14.287 3.971 1.00 89.75 81 LYS A CA 1
ATOM 626 C C . LYS A 1 81 ? -4.146 13.831 2.878 1.00 89.75 81 LYS A C 1
ATOM 628 O O . LYS A 1 81 ? -4.894 12.872 3.108 1.00 89.75 81 LYS A O 1
ATOM 633 N N . GLU A 1 82 ? -4.170 14.492 1.723 1.00 93.25 82 GLU A N 1
ATOM 634 C CA . GLU A 1 82 ? -5.044 14.133 0.601 1.00 93.25 82 GLU A CA 1
ATOM 635 C C . GLU A 1 82 ? -4.560 12.843 -0.064 1.00 93.25 82 GLU A C 1
ATOM 637 O O . GLU A 1 82 ? -5.352 11.919 -0.297 1.00 93.25 82 GLU A O 1
ATOM 642 N N . PHE A 1 83 ? -3.247 12.716 -0.257 1.00 94.75 83 PHE A N 1
ATOM 643 C CA . PHE A 1 83 ? -2.616 11.498 -0.730 1.00 94.75 83 PHE A CA 1
ATOM 644 C C . PHE A 1 83 ? -2.860 10.343 0.233 1.00 94.75 83 PHE A C 1
ATOM 646 O O . PHE A 1 83 ? -3.340 9.297 -0.196 1.00 94.75 83 PHE A O 1
ATOM 653 N N . ILE A 1 84 ? -2.611 10.521 1.537 1.00 95.62 84 ILE A N 1
ATOM 654 C CA . ILE A 1 84 ? -2.839 9.461 2.538 1.00 95.62 84 ILE A CA 1
ATOM 655 C C . ILE A 1 84 ? -4.302 8.992 2.498 1.00 95.62 84 ILE A C 1
ATOM 657 O O . ILE A 1 84 ? -4.587 7.795 2.567 1.00 95.62 84 ILE A O 1
ATOM 661 N N . THR A 1 85 ? -5.245 9.921 2.329 1.00 96.44 85 THR A N 1
ATOM 662 C CA . THR A 1 85 ? -6.676 9.608 2.198 1.00 96.44 85 THR A CA 1
ATOM 663 C C . THR A 1 85 ? -6.969 8.775 0.946 1.00 96.44 85 THR A C 1
ATOM 665 O O . THR A 1 85 ? -7.691 7.770 1.016 1.00 96.44 85 THR A O 1
ATOM 668 N N . SER A 1 86 ? -6.381 9.154 -0.188 1.00 97.25 86 SER A N 1
ATOM 669 C CA . SER A 1 86 ? -6.492 8.430 -1.459 1.00 97.25 86 SER A CA 1
ATOM 670 C C . SER A 1 86 ? -5.853 7.043 -1.378 1.00 97.25 86 SER A C 1
ATOM 672 O O . SER A 1 86 ? -6.449 6.054 -1.808 1.00 97.25 86 SER A O 1
ATOM 674 N N . PHE A 1 87 ? -4.685 6.946 -0.746 1.00 97.50 87 PHE A N 1
ATOM 675 C CA . PHE A 1 87 ? -3.969 5.700 -0.529 1.00 97.50 87 PHE A CA 1
ATOM 676 C C . PHE A 1 87 ? -4.794 4.724 0.312 1.00 97.50 87 PHE A C 1
ATOM 678 O O . PHE A 1 87 ? -5.077 3.620 -0.150 1.00 97.50 87 PHE A O 1
ATOM 685 N N . LEU A 1 88 ? -5.281 5.145 1.483 1.00 97.56 88 LEU A N 1
ATOM 686 C CA . LEU A 1 88 ? -6.142 4.320 2.340 1.00 97.56 88 LEU A CA 1
ATOM 687 C C . LEU A 1 88 ? -7.424 3.875 1.626 1.00 97.56 88 LEU A C 1
ATOM 689 O O . LEU A 1 88 ? -7.854 2.732 1.777 1.00 97.56 88 LEU A O 1
ATOM 693 N N . SER A 1 89 ? -8.005 4.747 0.796 1.00 97.88 89 SER A N 1
ATOM 694 C CA . SER A 1 89 ? -9.160 4.391 -0.035 1.00 97.88 89 SER A CA 1
ATOM 695 C C . SER A 1 89 ? -8.812 3.311 -1.061 1.00 97.88 89 SER A C 1
ATOM 697 O O . SER A 1 89 ? -9.599 2.387 -1.255 1.00 97.88 89 SER A O 1
ATOM 699 N N . SER A 1 90 ? -7.624 3.389 -1.671 1.00 96.88 90 SER A N 1
ATOM 700 C CA . SER A 1 90 ? -7.131 2.407 -2.647 1.00 96.88 90 SER A CA 1
ATOM 701 C C . SER A 1 90 ? -6.798 1.040 -2.038 1.00 96.88 90 SER A C 1
ATOM 703 O O . SER A 1 90 ? -6.829 0.035 -2.748 1.00 96.88 90 SER A O 1
ATOM 705 N N . LEU A 1 91 ? -6.494 0.982 -0.734 1.00 97.44 91 LEU A N 1
ATOM 706 C CA . LEU A 1 91 ? -6.297 -0.278 -0.008 1.00 97.44 91 LEU A CA 1
ATOM 707 C C . LEU A 1 91 ? -7.627 -1.004 0.261 1.00 97.44 91 LEU A C 1
ATOM 709 O O . LEU A 1 91 ? -7.634 -2.226 0.408 1.00 97.44 91 LEU A O 1
ATOM 713 N N . GLY A 1 92 ? -8.742 -0.266 0.303 1.00 95.75 92 GLY A N 1
ATOM 714 C CA . GLY A 1 92 ? -10.081 -0.811 0.521 1.00 95.75 92 GLY A CA 1
ATOM 715 C C . GLY A 1 92 ? -10.315 -1.360 1.936 1.00 95.75 92 GLY A C 1
ATOM 716 O O . GLY A 1 92 ? -9.501 -1.187 2.844 1.00 95.75 92 GLY A O 1
ATOM 717 N N . GLY A 1 93 ? -11.470 -2.004 2.131 1.00 95.81 93 GLY A N 1
ATOM 718 C CA . GLY A 1 93 ? -11.832 -2.688 3.380 1.00 95.81 93 GLY A CA 1
ATOM 719 C C . GLY A 1 93 ? -11.675 -1.826 4.638 1.00 95.81 93 GLY A C 1
ATOM 720 O O . GLY A 1 93 ? -12.037 -0.648 4.654 1.00 95.81 93 GLY A O 1
ATOM 721 N N . ASP A 1 94 ? -11.104 -2.416 5.686 1.00 96.94 94 ASP A N 1
ATOM 722 C CA . ASP A 1 94 ? -10.879 -1.752 6.975 1.00 96.94 94 ASP A CA 1
ATOM 723 C C . ASP A 1 94 ? -9.890 -0.579 6.897 1.00 96.94 94 ASP A C 1
ATOM 725 O O . ASP A 1 94 ? -9.967 0.347 7.702 1.00 96.94 94 ASP A O 1
ATOM 729 N N . TYR A 1 95 ? -8.996 -0.556 5.902 1.00 97.81 95 TYR A N 1
ATOM 730 C CA . TYR A 1 95 ? -8.092 0.579 5.689 1.00 97.81 95 TYR A CA 1
ATOM 731 C C . TYR A 1 95 ? -8.854 1.818 5.227 1.00 97.81 95 TYR A C 1
ATOM 733 O O . TYR A 1 95 ? -8.587 2.917 5.711 1.00 97.81 95 TYR A O 1
ATOM 741 N N . LYS A 1 96 ? -9.852 1.650 4.348 1.00 97.19 96 LYS A N 1
ATOM 742 C CA . LYS A 1 96 ? -10.711 2.755 3.901 1.00 97.19 96 LYS A CA 1
ATOM 743 C C . LYS A 1 96 ? -11.474 3.389 5.069 1.00 97.19 96 LYS A C 1
ATOM 745 O O . LYS A 1 96 ? -11.616 4.608 5.095 1.00 97.19 96 LYS A O 1
ATOM 750 N N . GLN A 1 97 ? -11.909 2.598 6.053 1.00 96.31 97 GLN A N 1
ATOM 751 C CA . GLN A 1 97 ? -12.613 3.107 7.241 1.00 96.31 97 GLN A CA 1
ATOM 752 C C . GLN A 1 97 ? -11.759 4.070 8.080 1.00 96.31 97 GLN A C 1
ATOM 754 O O . GLN A 1 97 ? -12.303 4.898 8.805 1.00 96.31 97 GLN A O 1
ATOM 759 N N . LEU A 1 98 ? -10.425 4.020 7.962 1.00 96.81 98 LEU A N 1
ATOM 760 C CA . LEU A 1 98 ? -9.525 4.960 8.642 1.00 96.81 98 LEU A CA 1
ATOM 761 C C . LEU A 1 98 ? -9.628 6.398 8.101 1.00 96.81 98 LEU A C 1
ATOM 763 O O . LEU A 1 98 ? -9.057 7.317 8.685 1.00 96.81 98 LEU A O 1
ATOM 767 N N . ASN A 1 99 ? -10.352 6.611 6.998 1.00 96.19 99 ASN A N 1
ATOM 768 C CA . ASN A 1 99 ? -10.691 7.943 6.502 1.00 96.19 99 ASN A CA 1
ATOM 769 C C . ASN A 1 99 ? -11.889 8.577 7.218 1.00 96.19 99 ASN A C 1
ATOM 771 O O . ASN A 1 99 ? -12.108 9.778 7.069 1.00 96.19 99 ASN A O 1
ATOM 775 N N . GLU A 1 100 ? -12.651 7.801 7.984 1.00 94.19 100 GLU A N 1
ATOM 776 C CA . GLU A 1 100 ? -13.856 8.257 8.668 1.00 94.19 100 GLU A CA 1
ATOM 777 C C . GLU A 1 100 ? -13.597 8.510 10.159 1.00 94.19 100 GLU A C 1
ATOM 779 O O . GLU A 1 100 ? -12.635 8.017 10.748 1.00 94.19 100 GLU A O 1
ATOM 784 N N . LYS A 1 101 ? -14.484 9.278 10.798 1.00 91.94 101 LYS A N 1
ATOM 785 C CA . LYS A 1 101 ? -14.495 9.456 12.256 1.00 91.94 101 LYS A CA 1
ATOM 786 C C . LYS A 1 101 ? -15.388 8.404 12.906 1.00 91.94 101 LYS A C 1
ATOM 788 O O . LYS A 1 101 ? -16.543 8.242 12.510 1.00 91.94 101 LYS A O 1
ATOM 793 N N . GLY A 1 102 ? -14.887 7.729 13.935 1.00 90.75 102 GLY A N 1
ATOM 794 C CA . GLY A 1 102 ? -15.618 6.745 14.733 1.00 90.75 102 GLY A CA 1
ATOM 795 C C . GLY A 1 102 ? -15.157 5.289 14.584 1.00 90.75 102 GLY A C 1
ATOM 796 O O . GLY A 1 102 ? -15.077 4.624 15.620 1.00 90.75 102 GLY A O 1
ATOM 797 N N . PRO A 1 103 ? -14.841 4.765 13.379 1.00 91.81 103 PRO A N 1
ATOM 798 C CA . PRO A 1 103 ? -14.444 3.368 13.219 1.00 91.81 103 PRO A CA 1
ATOM 799 C C . PRO A 1 103 ? -13.253 2.954 14.087 1.00 91.81 103 PRO A C 1
ATOM 801 O O . PRO A 1 103 ? -12.316 3.732 14.312 1.00 91.81 103 PRO A O 1
ATOM 804 N N . MET A 1 104 ? -13.298 1.698 14.543 1.00 95.12 104 MET A N 1
ATOM 805 C CA . MET A 1 104 ? -12.240 1.057 15.330 1.00 95.12 104 MET A CA 1
ATOM 806 C C . MET A 1 104 ? -11.829 -0.312 14.755 1.00 95.12 104 MET A C 1
ATOM 808 O O . MET A 1 104 ? -12.007 -1.326 15.439 1.00 95.12 104 MET A O 1
ATOM 812 N N . PRO A 1 105 ? -11.335 -0.371 13.505 1.00 96.94 105 PRO A N 1
ATOM 813 C CA . PRO A 1 105 ? -11.004 -1.630 12.846 1.00 96.94 105 PRO A CA 1
ATOM 814 C C . PRO A 1 105 ? -9.871 -2.408 13.530 1.00 96.94 105 PRO A C 1
ATOM 816 O O . PRO A 1 105 ? -9.061 -1.864 14.294 1.00 96.94 105 PRO A O 1
ATOM 819 N N . TYR A 1 106 ? -9.809 -3.700 13.205 1.00 97.31 106 TYR A N 1
ATOM 820 C CA . TYR A 1 106 ? -8.801 -4.638 13.685 1.00 97.31 106 TYR A CA 1
ATOM 821 C C . TYR A 1 106 ? -7.957 -5.153 12.524 1.00 97.31 106 TYR A C 1
ATOM 823 O O . TYR A 1 106 ? -8.481 -5.589 11.508 1.00 97.31 106 TYR A O 1
ATOM 831 N N . PHE A 1 107 ? -6.644 -5.172 12.710 1.00 97.50 107 PHE A N 1
ATOM 832 C CA . PHE A 1 107 ? -5.693 -5.674 11.723 1.00 97.50 107 PHE A CA 1
ATOM 833 C C . PHE A 1 107 ? -4.823 -6.762 12.335 1.00 97.50 107 PHE A C 1
ATOM 835 O O . PHE A 1 107 ? -4.642 -6.801 13.550 1.00 97.50 107 PHE A O 1
ATOM 842 N N . LYS A 1 108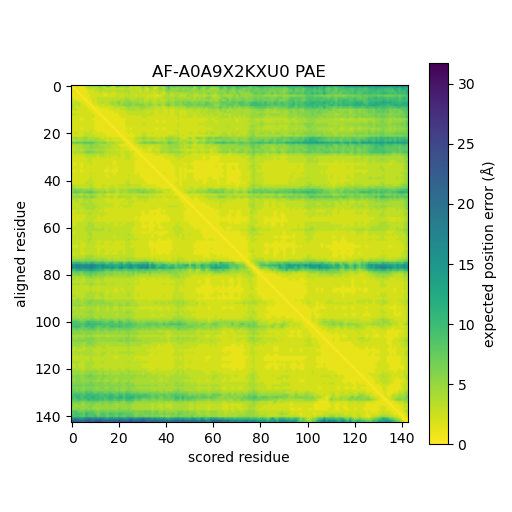 ? -4.239 -7.631 11.509 1.00 96.69 108 LYS A N 1
ATOM 843 C CA . LYS A 1 108 ? -3.266 -8.626 11.978 1.00 96.69 108 LYS A CA 1
ATOM 844 C C . LYS A 1 108 ? -2.088 -7.933 12.667 1.00 96.69 108 LYS A C 1
ATOM 846 O O . LYS A 1 108 ? -1.565 -6.951 12.139 1.00 96.69 108 LYS A O 1
ATOM 851 N N . ASN A 1 109 ? -1.632 -8.461 13.804 1.00 96.31 109 ASN A N 1
ATOM 852 C CA . ASN A 1 109 ? -0.417 -7.938 14.421 1.00 96.31 109 ASN A CA 1
ATOM 853 C C . ASN A 1 109 ? 0.825 -8.358 13.615 1.00 96.31 109 ASN A C 1
ATOM 855 O O . ASN A 1 109 ? 1.166 -9.537 13.535 1.00 96.31 109 ASN A O 1
ATOM 859 N N . THR A 1 110 ? 1.465 -7.382 12.968 1.00 97.19 110 THR A N 1
ATOM 860 C CA . THR A 1 110 ? 2.740 -7.535 12.258 1.00 97.19 110 THR A CA 1
ATOM 861 C C . THR A 1 110 ? 3.570 -6.270 12.449 1.00 97.19 110 THR A C 1
ATOM 863 O O . THR A 1 110 ? 3.004 -5.180 12.556 1.00 97.19 110 THR A O 1
ATOM 866 N N . ALA A 1 111 ? 4.899 -6.396 12.420 1.00 96.44 111 ALA A N 1
ATOM 867 C CA . ALA A 1 111 ? 5.803 -5.252 12.555 1.00 96.44 111 ALA A CA 1
ATOM 868 C C . ALA A 1 111 ? 5.546 -4.173 11.486 1.00 96.44 111 ALA A C 1
ATOM 870 O O . ALA A 1 111 ? 5.444 -2.997 11.821 1.00 96.44 111 ALA A O 1
ATOM 871 N N . LEU A 1 112 ? 5.341 -4.580 10.225 1.00 96.88 112 LEU A N 1
ATOM 872 C CA . LEU A 1 112 ? 5.034 -3.666 9.118 1.00 96.88 112 LEU A CA 1
ATOM 873 C C . LEU A 1 112 ? 3.787 -2.818 9.403 1.00 96.88 112 LEU A C 1
ATOM 875 O O . LEU A 1 112 ? 3.814 -1.598 9.254 1.00 96.88 112 LEU A O 1
ATOM 879 N N . LEU A 1 113 ? 2.693 -3.458 9.830 1.00 97.88 113 LEU A N 1
ATOM 880 C CA . LEU A 1 113 ? 1.447 -2.748 10.117 1.00 97.88 113 LEU A CA 1
ATOM 881 C C . LEU A 1 113 ? 1.563 -1.865 11.357 1.00 97.88 113 LEU A C 1
ATOM 883 O O . LEU A 1 113 ? 1.004 -0.773 11.371 1.00 97.88 113 LEU A O 1
ATOM 887 N N . LEU A 1 114 ? 2.314 -2.292 12.374 1.00 97.44 114 LEU A N 1
ATOM 888 C CA . LEU A 1 114 ? 2.558 -1.464 13.549 1.00 97.44 114 LEU A CA 1
ATOM 889 C C . LEU A 1 114 ? 3.291 -0.170 13.169 1.00 97.44 114 LEU A C 1
ATOM 891 O O . LEU A 1 114 ? 2.831 0.909 13.542 1.00 97.44 114 LEU A O 1
ATOM 895 N N . SER A 1 115 ? 4.364 -0.260 12.376 1.00 97.00 115 SER A N 1
ATOM 896 C CA . SER A 1 115 ? 5.097 0.908 11.870 1.00 97.00 115 SER A CA 1
ATO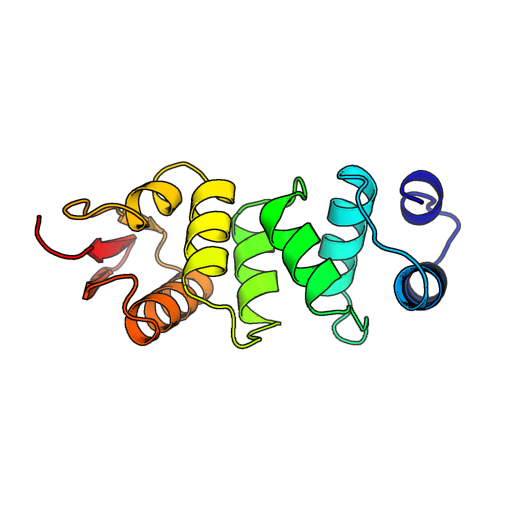M 897 C C . SER A 1 115 ? 4.225 1.797 10.982 1.00 97.00 115 SER A C 1
ATOM 899 O O . SER A 1 115 ? 4.217 3.015 11.150 1.00 97.00 115 SER A O 1
ATOM 901 N N . PHE A 1 116 ? 3.430 1.201 10.091 1.00 97.69 116 PHE A N 1
ATOM 902 C CA . PHE A 1 116 ? 2.494 1.943 9.248 1.00 97.69 116 PHE A CA 1
ATOM 903 C C . PHE A 1 116 ? 1.459 2.719 10.070 1.00 97.69 116 PHE A C 1
ATOM 905 O O . PHE A 1 116 ? 1.241 3.907 9.844 1.00 97.69 116 PHE A O 1
ATOM 912 N N . PHE A 1 117 ? 0.845 2.093 11.076 1.00 97.88 117 PHE A N 1
ATOM 913 C CA . PHE A 1 117 ? -0.124 2.786 11.920 1.00 97.88 117 PHE A CA 1
ATOM 914 C C . PHE A 1 117 ? 0.535 3.838 12.813 1.00 97.88 117 PHE A C 1
ATOM 916 O O . PHE A 1 117 ? -0.059 4.892 13.033 1.00 97.88 117 PHE A O 1
ATOM 923 N N . GLN A 1 118 ? 1.756 3.605 13.301 1.00 96.94 118 GLN A N 1
ATOM 924 C CA . GLN A 1 118 ? 2.515 4.626 14.031 1.00 96.94 118 GLN A CA 1
ATOM 925 C C . GLN A 1 118 ? 2.728 5.874 13.173 1.00 96.94 118 GLN A C 1
ATOM 927 O O . GLN A 1 118 ? 2.466 6.976 13.656 1.00 96.94 118 GLN A O 1
ATOM 932 N N . TYR A 1 119 ? 3.094 5.698 11.902 1.00 95.81 119 TYR A N 1
ATOM 933 C CA . TYR A 1 119 ? 3.179 6.791 10.938 1.00 95.81 119 TYR A CA 1
ATOM 934 C C . TYR A 1 119 ? 1.825 7.501 10.759 1.00 95.81 119 TYR A C 1
ATOM 936 O O . TYR A 1 119 ? 1.731 8.708 10.960 1.00 95.81 119 TYR A O 1
ATOM 944 N N . LEU A 1 120 ? 0.728 6.770 10.512 1.00 95.81 120 LEU A N 1
ATOM 945 C CA . LEU A 1 120 ? -0.603 7.389 10.378 1.00 95.81 120 LEU A CA 1
ATOM 946 C C . LEU A 1 120 ? -1.034 8.173 11.627 1.00 95.81 120 LEU A C 1
ATOM 948 O O . LEU A 1 120 ? -1.781 9.148 11.530 1.00 95.81 120 LEU A O 1
ATOM 952 N N . LYS A 1 121 ? -0.601 7.744 12.816 1.00 95.88 121 LYS A N 1
ATOM 953 C CA . LYS A 1 121 ? -0.856 8.465 14.066 1.00 95.88 121 LYS A CA 1
ATOM 954 C C . LYS A 1 121 ? -0.056 9.767 14.130 1.00 95.88 121 LYS A C 1
ATOM 956 O O . LYS A 1 121 ? -0.607 10.773 14.567 1.00 95.88 121 LYS A O 1
ATOM 961 N N . GLN A 1 122 ? 1.208 9.751 13.703 1.00 93.88 122 GLN A N 1
ATOM 962 C CA . GLN A 1 122 ? 2.060 10.945 13.626 1.00 93.88 122 GLN A CA 1
ATOM 963 C C . GLN A 1 122 ? 1.486 11.979 12.650 1.00 93.88 122 GLN A C 1
ATOM 965 O O . GLN A 1 122 ? 1.376 13.147 13.006 1.00 93.88 122 GLN A O 1
ATOM 970 N N . GLU A 1 123 ? 0.977 11.529 11.500 1.00 91.69 123 GLU A N 1
ATOM 971 C CA . GLU A 1 123 ? 0.292 12.375 10.508 1.00 91.69 123 GLU A CA 1
ATOM 972 C C . GLU A 1 123 ? -1.106 12.856 10.949 1.00 91.69 123 GLU A C 1
ATOM 974 O O . GLU A 1 123 ? -1.823 13.550 10.218 1.00 91.69 123 GLU A O 1
ATOM 979 N N . GLY A 1 124 ? -1.538 12.479 12.157 1.00 91.69 124 GLY A N 1
ATOM 980 C CA . GLY A 1 124 ? -2.838 12.854 12.703 1.00 91.69 124 GLY A CA 1
ATOM 981 C C . GLY A 1 124 ? -4.011 12.261 11.924 1.00 91.69 124 GLY A C 1
ATOM 982 O O . GLY A 1 124 ? -5.098 12.836 11.931 1.00 91.69 124 GLY A O 1
ATOM 983 N N . LYS A 1 125 ? -3.808 11.131 11.236 1.00 92.44 125 LYS A N 1
ATOM 984 C CA . LYS A 1 125 ? -4.861 10.415 10.506 1.00 92.44 125 LYS A CA 1
ATOM 985 C C . LYS A 1 125 ? -5.673 9.498 11.420 1.00 92.44 125 LYS A C 1
ATOM 987 O O . LYS A 1 125 ? -6.876 9.342 11.230 1.00 92.44 125 LYS A O 1
ATOM 992 N N . ILE A 1 126 ? -5.035 8.942 12.447 1.00 95.88 126 ILE A N 1
ATOM 993 C CA . ILE A 1 126 ? -5.669 8.119 13.486 1.00 95.88 126 ILE A CA 1
ATOM 994 C C . ILE A 1 126 ? -5.332 8.659 14.879 1.00 95.88 126 ILE A C 1
ATOM 996 O O . ILE A 1 126 ? -4.339 9.360 15.061 1.00 95.88 126 ILE A O 1
ATOM 1000 N N . SER A 1 127 ? -6.140 8.313 15.883 1.00 95.88 127 SER A N 1
ATOM 1001 C CA . SER A 1 127 ? -5.973 8.822 17.250 1.00 95.88 127 SER A CA 1
ATOM 100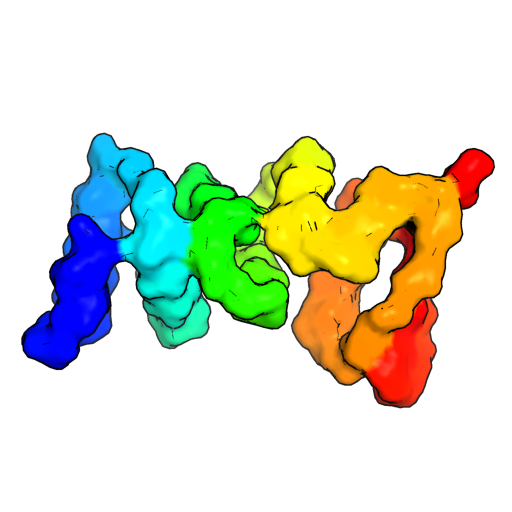2 C C . SER A 1 127 ? -5.187 7.867 18.151 1.00 95.88 127 SER A C 1
ATOM 1004 O O . SER A 1 127 ? -4.368 8.295 18.971 1.00 95.88 127 SER A O 1
ATOM 1006 N N . LYS A 1 128 ? -5.409 6.554 18.019 1.00 96.38 128 LYS A N 1
ATOM 1007 C CA . LYS A 1 128 ? -4.830 5.556 18.926 1.00 96.38 128 LYS A CA 1
ATOM 1008 C C . LYS A 1 128 ? -4.569 4.225 18.233 1.00 96.38 128 LYS A C 1
ATOM 1010 O O . LYS A 1 128 ? -5.318 3.800 17.360 1.00 96.38 128 LYS A O 1
ATOM 1015 N N . ILE A 1 129 ? -3.521 3.555 18.701 1.00 97.62 129 ILE A N 1
ATOM 1016 C CA . ILE A 1 129 ? -3.152 2.186 18.344 1.00 97.62 129 ILE A CA 1
ATOM 1017 C C . ILE A 1 129 ? -3.147 1.387 19.646 1.00 97.62 129 ILE A C 1
ATOM 1019 O O . ILE A 1 129 ? -2.565 1.833 20.639 1.00 97.62 129 ILE A O 1
ATOM 1023 N N . LYS A 1 130 ? -3.821 0.239 19.666 1.00 96.94 130 LYS A N 1
ATOM 1024 C CA . LYS A 1 130 ? -3.784 -0.714 20.777 1.00 96.94 130 LYS A CA 1
ATOM 1025 C C . LYS A 1 130 ? -3.326 -2.063 20.246 1.00 96.94 130 LYS A C 1
ATOM 1027 O O . LYS A 1 130 ? -4.086 -2.775 19.594 1.00 96.94 130 LYS A O 1
ATOM 1032 N N . GLU A 1 131 ? -2.081 -2.390 20.546 1.00 96.44 131 GLU A N 1
ATOM 1033 C CA . GLU A 1 131 ? -1.492 -3.675 20.204 1.00 96.44 131 GLU A CA 1
ATOM 1034 C C . GLU A 1 131 ? -1.999 -4.770 21.153 1.00 96.44 131 GLU A C 1
ATOM 1036 O O . GLU A 1 131 ? -2.101 -4.572 22.367 1.00 96.44 131 GLU A O 1
ATOM 1041 N N . LYS A 1 132 ? -2.351 -5.924 20.587 1.00 93.56 132 LYS A N 1
ATOM 1042 C CA . LYS A 1 132 ? -2.624 -7.172 21.302 1.00 93.56 132 LYS A CA 1
ATOM 1043 C C . LYS A 1 132 ? -1.876 -8.311 20.610 1.00 93.56 132 LYS A C 1
ATOM 1045 O O . LYS A 1 132 ? -1.389 -8.148 19.496 1.00 93.56 132 LYS A O 1
ATOM 1050 N N . LYS A 1 133 ? -1.833 -9.483 21.253 1.00 91.69 133 LYS A N 1
ATOM 1051 C CA . LYS A 1 133 ? -1.085 -10.655 20.769 1.00 91.69 133 LYS A CA 1
ATOM 1052 C C . LYS A 1 133 ? -1.337 -10.971 19.285 1.00 91.69 133 LYS A C 1
ATOM 1054 O O . LYS A 1 133 ? -0.381 -11.073 18.529 1.00 91.69 133 LYS A O 1
ATOM 1059 N N . ASP A 1 134 ? -2.601 -11.040 18.867 1.00 94.00 134 ASP A N 1
ATOM 1060 C CA . ASP A 1 134 ? -2.955 -11.489 17.508 1.00 94.00 134 ASP A CA 1
ATOM 1061 C C . ASP A 1 134 ? -3.395 -10.351 16.572 1.00 94.00 134 ASP A C 1
ATOM 1063 O O . ASP A 1 134 ? -3.427 -10.511 15.349 1.00 94.00 134 ASP A O 1
ATOM 1067 N N . HIS A 1 135 ? -3.740 -9.187 17.128 1.00 96.44 135 HIS A N 1
ATOM 1068 C CA . HIS A 1 135 ? -4.277 -8.070 16.358 1.00 96.44 135 HIS A CA 1
ATOM 1069 C C . HIS A 1 135 ? -3.860 -6.703 16.891 1.00 96.44 135 HIS A C 1
ATOM 1071 O O . HIS A 1 135 ? -3.600 -6.514 18.077 1.00 96.44 135 HIS A O 1
ATOM 1077 N N . ILE A 1 136 ? -3.892 -5.725 15.995 1.00 97.62 136 ILE A N 1
ATOM 1078 C CA . ILE A 1 136 ? -3.768 -4.304 16.282 1.00 97.62 136 ILE A CA 1
ATOM 1079 C C . ILE A 1 136 ? -5.158 -3.695 16.129 1.00 97.62 136 ILE A C 1
ATOM 1081 O O . ILE A 1 136 ? -5.761 -3.778 15.062 1.00 97.62 136 ILE A O 1
ATOM 1085 N N . GLN A 1 137 ? -5.675 -3.085 17.191 1.00 97.50 137 GLN A N 1
ATOM 1086 C CA . GLN A 1 137 ? -6.874 -2.258 17.103 1.00 97.50 137 GLN A CA 1
ATOM 1087 C C . GLN A 1 137 ? -6.461 -0.816 16.811 1.00 97.50 137 GLN A C 1
ATOM 1089 O O . GLN A 1 137 ? -5.648 -0.242 17.542 1.00 97.50 137 GLN A O 1
ATOM 1094 N N . VAL A 1 138 ? -7.043 -0.222 15.774 1.00 97.38 138 VAL A N 1
ATOM 1095 C CA . VAL A 1 138 ? -6.771 1.160 15.368 1.00 97.38 138 VAL A CA 1
ATOM 1096 C C . VAL A 1 138 ? -8.016 1.995 15.614 1.00 97.38 138 VAL A C 1
ATOM 1098 O O . VAL A 1 138 ? -9.106 1.599 15.233 1.00 97.38 138 VAL A O 1
ATOM 1101 N N . THR A 1 139 ? -7.877 3.139 16.277 1.00 95.31 139 THR A N 1
ATOM 1102 C CA . THR A 1 139 ? -8.993 4.039 16.597 1.00 95.31 139 THR A CA 1
ATOM 1103 C C . THR A 1 139 ? -8.852 5.337 15.818 1.00 95.31 139 THR A C 1
ATOM 1105 O O . THR A 1 139 ? -7.810 5.993 15.871 1.00 95.31 139 THR A O 1
ATOM 1108 N N . THR A 1 140 ? -9.914 5.728 15.120 1.00 93.44 140 THR A N 1
ATOM 1109 C CA . THR A 1 140 ? -10.029 7.039 14.464 1.00 93.44 140 THR A CA 1
ATOM 1110 C C . THR A 1 140 ? -10.480 8.112 15.466 1.00 93.44 140 THR A C 1
ATOM 1112 O O . THR A 1 140 ? -10.614 7.852 16.666 1.00 93.44 140 THR A O 1
ATOM 1115 N N . PHE A 1 141 ? -10.642 9.360 15.031 1.00 91.19 141 PHE A N 1
ATOM 1116 C CA . PHE A 1 141 ? -11.150 10.425 15.904 1.00 91.19 141 PHE A CA 1
ATOM 1117 C C . PHE A 1 141 ? -12.642 10.239 16.186 1.00 91.19 141 PHE A C 1
ATOM 1119 O O . PHE A 1 141 ? -13.363 9.643 15.387 1.00 91.19 141 PHE A O 1
ATOM 1126 N N . ARG A 1 142 ? -13.111 10.750 17.329 1.00 85.25 142 ARG A N 1
ATOM 1127 C CA . ARG A 1 142 ? -14.542 10.740 17.669 1.00 85.25 142 ARG A CA 1
ATOM 1128 C C . ARG A 1 142 ? -15.333 11.540 16.625 1.00 85.25 142 ARG A C 1
ATOM 1130 O O . ARG A 1 142 ? -14.787 12.495 16.065 1.00 85.25 142 ARG A O 1
ATOM 1137 N N . LYS A 1 143 ? -16.571 11.111 16.354 1.00 72.69 143 LYS A N 1
ATOM 1138 C CA . LYS A 1 143 ? -17.520 11.870 15.526 1.00 72.69 143 LYS A CA 1
ATOM 1139 C C . LYS A 1 143 ? -17.820 13.217 16.167 1.00 72.69 143 LYS A C 1
ATOM 1141 O O . LYS A 1 143 ? -17.943 13.236 17.412 1.00 72.69 143 LYS A O 1
#

Radius of gyration: 16.57 Å; Cα contacts (8 Å, |Δi|>4): 176; chains: 1; bounding box: 37×29×43 Å

Mean predicted aligned error: 3.71 Å

Nearest PDB structures (foldseek):
  2nxj-assembly2_B  TM=6.513E-01  e=5.381E+00  Thermus thermophilus HB8
  7wtu-assembly1_K  TM=3.998E-01  e=7.460E+00  Homo sapiens

Foldseek 3Di:
DLVVLPDPVDDLVNVLVVQVVQQVPDDDQDQSVLQSVLVSCLVPVPRDDDPRSLLNSLQRHPDQLLSSLSSCVSDVDVDAPVSCQSSLVSNDDPSNCLQDAFDWDKDFDDPSVVVSLVVCVVNLSFPDWDDDDGIITTHHHHD

Solvent-accessible surface area (backbone atoms only — not comparable to full-atom values): 8138 Å² total; per-residue (Å²): 108,41,70,65,68,67,36,82,91,54,52,69,69,60,45,46,56,51,48,47,61,46,52,76,82,40,87,78,78,54,40,65,34,32,29,52,50,48,54,45,44,73,73,36,81,81,56,72,73,53,73,69,51,50,51,41,26,56,48,60,24,79,57,54,62,67,58,39,51,51,50,47,70,75,56,76,62,95,70,51,73,66,54,54,48,49,39,31,49,57,61,32,75,67,49,31,46,51,74,43,59,53,48,64,46,77,40,71,54,45,73,69,55,51,54,52,50,53,49,39,38,73,74,64,54,32,69,47,78,46,82,48,93,71,30,29,38,40,31,27,44,79,114

Sequence (143 aa):
MAEILGNSMLTDSHKIKLIEKFEADNAISDQKALSLIGKMALKHKELKLSDSNISSILIKSALKTNEKIELFMNNLTPFDKEFITSFLSSLGGDYKQLNEKGPMPYFKNTALLLSFFQYLKQEGKISKIKEKKDHIQVTTFRK

pLDDT: mean 93.45, std 4.77, range [70.94, 97.88]

Secondary structure (DSSP, 8-state):
-HHHHH-TTS-HHHHHHHHHHHHTT-----HHHHHHHHHHHHH-TT----HHHHHHHHHHS---HHHHHHHHHHT-----HHHHHHHHHHH-HHHHHTTSSS---EEE--HHHHHHHHHHHHTTS-SEEEE-SSEEEEE----